Protein AF-A0A923D7J6-F1 (afdb_monomer)

Sequence (113 aa):
MIPRILLAHLPTAVEALPRLTAALGGPRLFVKRDDQTGVAFGGNKARKLEYVLAEAQAGGARTLITVGGIQSNHCRQTAALAARLGMRCILVLSGEPSDNPNGNVLLDNLFGA

Mean predicted aligned error: 3.02 Å

Structure (mmCIF, N/CA/C/O backbone):
data_AF-A0A923D7J6-F1
#
_entry.id   AF-A0A923D7J6-F1
#
loop_
_atom_site.group_PDB
_atom_site.id
_atom_site.type_symbol
_atom_site.label_atom_id
_atom_site.label_alt_id
_atom_site.label_comp_id
_atom_site.label_asym_id
_atom_site.label_entity_id
_atom_site.label_seq_id
_atom_site.pdbx_PDB_ins_code
_atom_site.Cartn_x
_atom_site.Cartn_y
_atom_site.Cartn_z
_atom_site.occupancy
_atom_site.B_iso_or_equiv
_atom_site.auth_seq_id
_atom_site.auth_comp_id
_atom_site.auth_asym_id
_atom_site.auth_atom_id
_atom_site.pdbx_PDB_model_num
ATOM 1 N N . MET A 1 1 ? -12.712 -23.010 -3.506 1.00 79.44 1 MET A N 1
ATOM 2 C CA . MET A 1 1 ? -12.050 -21.746 -3.911 1.00 79.44 1 MET A CA 1
ATOM 3 C C . MET A 1 1 ? -11.790 -20.946 -2.641 1.00 79.44 1 MET A C 1
ATOM 5 O O . MET A 1 1 ? -12.664 -20.964 -1.785 1.00 79.44 1 MET A O 1
ATOM 9 N N . ILE A 1 2 ? -10.619 -20.321 -2.473 1.00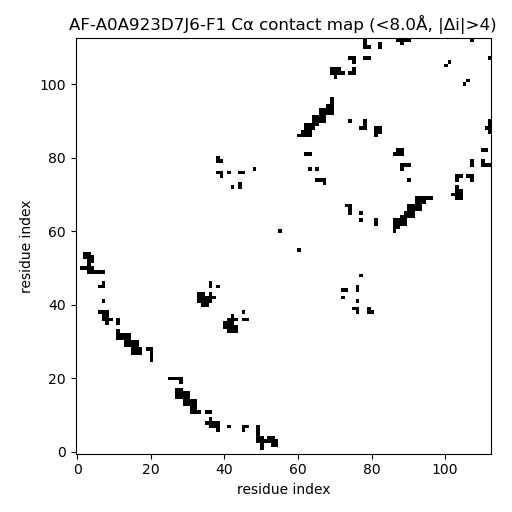 89.81 2 ILE A N 1
ATOM 10 C CA . ILE A 1 2 ? -10.330 -19.511 -1.273 1.00 89.81 2 ILE A CA 1
ATOM 11 C C . ILE A 1 2 ? -11.207 -18.242 -1.320 1.00 89.81 2 ILE A C 1
ATOM 13 O O . ILE A 1 2 ? -11.201 -17.580 -2.363 1.00 89.81 2 ILE A O 1
ATOM 17 N N . PRO A 1 3 ? -11.972 -17.906 -0.260 1.00 93.06 3 PRO A N 1
ATOM 18 C CA . PRO A 1 3 ? -12.807 -16.705 -0.231 1.00 93.06 3 PRO A CA 1
ATOM 19 C C . PRO A 1 3 ? -11.994 -15.420 -0.431 1.00 93.06 3 PRO A C 1
ATOM 21 O O . PRO A 1 3 ? -10.893 -15.289 0.100 1.00 93.06 3 PRO A O 1
ATOM 24 N N . ARG A 1 4 ? -12.550 -14.462 -1.179 1.00 94.69 4 ARG A N 1
ATOM 25 C CA . ARG A 1 4 ? -11.972 -13.123 -1.371 1.00 94.69 4 ARG A CA 1
ATOM 26 C C . ARG A 1 4 ? -13.066 -12.071 -1.507 1.00 94.69 4 ARG A C 1
ATOM 28 O O . ARG A 1 4 ? -14.093 -12.344 -2.126 1.00 94.69 4 ARG A O 1
ATOM 35 N N . ILE A 1 5 ? -12.822 -10.867 -1.001 1.00 95.19 5 ILE A N 1
ATOM 36 C CA . ILE A 1 5 ? -13.661 -9.689 -1.260 1.00 95.19 5 ILE A CA 1
ATOM 37 C C . ILE A 1 5 ? -13.015 -8.893 -2.393 1.00 95.19 5 ILE A C 1
ATOM 39 O O . ILE A 1 5 ? -11.821 -8.623 -2.342 1.00 95.19 5 ILE A O 1
ATOM 43 N N . LEU A 1 6 ? -13.787 -8.509 -3.409 1.00 95.31 6 LEU A N 1
ATOM 44 C CA . LEU A 1 6 ? -13.282 -7.773 -4.571 1.00 95.31 6 LEU A CA 1
ATOM 45 C C . LEU A 1 6 ? -13.230 -6.269 -4.268 1.00 95.31 6 LEU A C 1
ATOM 47 O O . LEU A 1 6 ? -14.227 -5.562 -4.403 1.00 95.31 6 LEU A O 1
ATOM 51 N N . LEU A 1 7 ? -12.071 -5.786 -3.824 1.00 94.75 7 LEU A N 1
ATOM 52 C CA . LEU A 1 7 ? -11.857 -4.397 -3.401 1.00 94.75 7 LEU A CA 1
ATOM 53 C C . LEU A 1 7 ? -10.803 -3.677 -4.243 1.00 94.75 7 LEU A C 1
ATOM 55 O O . LEU A 1 7 ? -10.865 -2.450 -4.350 1.00 94.75 7 LEU A O 1
ATOM 59 N N . ALA A 1 8 ? -9.856 -4.417 -4.823 1.00 96.19 8 ALA A N 1
ATOM 60 C CA . ALA A 1 8 ? -8.790 -3.891 -5.660 1.00 96.19 8 ALA A CA 1
ATOM 61 C C . ALA A 1 8 ? -9.217 -3.796 -7.133 1.00 96.19 8 ALA A C 1
ATOM 63 O O . ALA A 1 8 ? -9.958 -4.630 -7.650 1.00 96.19 8 ALA A O 1
ATOM 64 N N . HIS A 1 9 ? -8.687 -2.804 -7.848 1.00 96.25 9 HIS A N 1
ATOM 65 C CA . HIS A 1 9 ? -8.889 -2.661 -9.291 1.00 96.25 9 HIS A CA 1
ATOM 66 C C . HIS A 1 9 ? -8.019 -3.677 -10.040 1.00 96.25 9 HIS A C 1
ATOM 68 O O . HIS A 1 9 ? -6.835 -3.445 -10.283 1.00 96.25 9 HIS A O 1
ATOM 74 N N . LEU A 1 10 ? -8.594 -4.839 -10.354 1.00 95.56 10 LEU A N 1
ATOM 75 C CA . LEU A 1 10 ? -7.911 -5.966 -10.988 1.00 95.56 10 LEU A CA 1
ATOM 76 C C . LEU A 1 10 ? -8.635 -6.414 -12.273 1.00 95.56 10 LEU A C 1
ATOM 78 O O . LEU A 1 10 ? -9.861 -6.356 -12.314 1.00 95.56 10 LEU A O 1
ATOM 82 N N . PRO A 1 11 ? -7.909 -6.942 -13.281 1.00 96.56 11 PRO A N 1
ATOM 83 C CA . PRO A 1 11 ? -6.450 -7.065 -13.354 1.00 96.56 11 PRO A CA 1
ATOM 84 C C . PRO A 1 11 ? -5.765 -5.713 -13.628 1.00 96.56 11 PRO A C 1
ATOM 86 O O . PRO A 1 11 ? -6.263 -4.905 -14.398 1.00 96.56 11 PRO A O 1
ATOM 89 N N . THR A 1 12 ? -4.592 -5.475 -13.031 1.00 98.00 12 THR A N 1
ATOM 90 C CA . THR A 1 12 ? -3.775 -4.289 -13.364 1.00 98.00 12 THR A CA 1
ATOM 91 C C . THR A 1 12 ? -2.969 -4.506 -14.648 1.00 98.00 12 THR A C 1
ATOM 93 O O . THR A 1 12 ? -2.634 -5.649 -14.980 1.00 98.00 12 THR A O 1
ATOM 96 N N . ALA A 1 13 ? -2.627 -3.428 -15.353 1.00 98.06 13 ALA A N 1
ATOM 97 C CA . ALA A 1 13 ? -1.922 -3.485 -16.631 1.00 98.06 13 ALA A CA 1
ATOM 98 C C . ALA A 1 13 ? -0.515 -4.115 -16.534 1.00 98.06 13 ALA A C 1
ATOM 100 O O . ALA A 1 13 ? 0.129 -4.105 -15.478 1.00 98.06 13 ALA A O 1
ATOM 101 N N . VAL A 1 14 ? -0.043 -4.659 -17.660 1.00 98.62 14 VAL A N 1
ATOM 102 C CA . VAL A 1 14 ? 1.372 -4.968 -17.914 1.00 98.62 14 VAL A CA 1
ATOM 103 C C . VAL A 1 14 ? 1.838 -4.021 -19.009 1.00 98.62 14 VAL A C 1
ATOM 105 O O . VAL A 1 14 ? 1.308 -4.057 -20.115 1.00 98.62 14 VAL A O 1
ATOM 108 N N . GLU A 1 15 ? 2.809 -3.170 -18.705 1.00 98.62 15 GLU A N 1
ATOM 109 C CA . GLU A 1 15 ? 3.270 -2.118 -19.611 1.00 98.62 15 GLU A CA 1
ATOM 110 C C . GLU A 1 15 ? 4.713 -2.381 -20.034 1.00 98.62 15 GLU A C 1
ATOM 112 O O . GLU A 1 15 ? 5.553 -2.739 -19.207 1.00 98.62 15 GLU A O 1
ATOM 117 N N . ALA A 1 16 ? 5.015 -2.206 -21.321 1.00 98.56 16 ALA A N 1
ATOM 118 C CA . ALA A 1 16 ? 6.390 -2.245 -21.808 1.00 98.56 16 ALA A CA 1
ATOM 119 C C . ALA A 1 16 ? 7.146 -0.976 -21.382 1.00 98.56 16 ALA A C 1
ATOM 121 O O . ALA A 1 16 ? 6.576 0.114 -21.363 1.00 98.56 16 ALA A O 1
ATOM 122 N N . LEU A 1 17 ? 8.448 -1.101 -21.113 1.00 98.62 17 LEU A N 1
ATOM 123 C CA . LEU A 1 17 ? 9.334 0.013 -20.759 1.00 98.62 17 LEU A CA 1
ATOM 124 C C . LEU A 1 17 ? 10.360 0.288 -21.878 1.00 98.62 17 LEU A C 1
ATOM 126 O O . LEU A 1 17 ? 11.565 0.143 -21.657 1.00 98.62 17 LEU A O 1
ATOM 130 N N . PRO A 1 18 ? 9.926 0.691 -23.092 1.00 98.56 18 PRO A N 1
ATOM 131 C CA . PRO A 1 18 ? 10.792 0.728 -24.274 1.00 98.56 18 PRO A CA 1
ATOM 132 C C . PRO A 1 18 ? 11.975 1.691 -24.126 1.00 98.56 18 PRO A C 1
ATOM 134 O O . PRO A 1 18 ? 13.081 1.370 -24.552 1.00 98.56 18 PRO A O 1
ATOM 137 N N . ARG A 1 19 ? 11.777 2.845 -23.473 1.00 98.56 19 ARG A N 1
ATOM 138 C CA 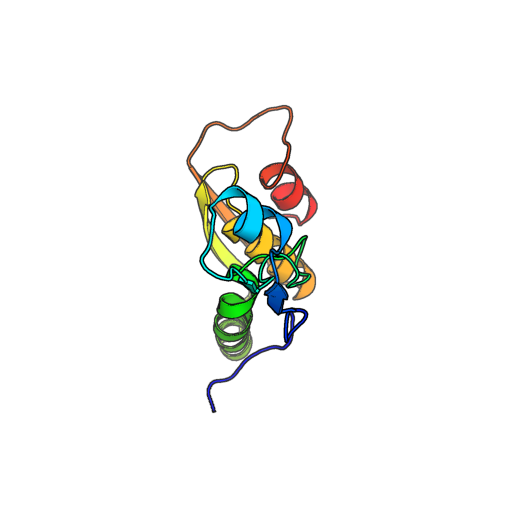. ARG A 1 19 ? 12.860 3.814 -23.231 1.00 98.56 19 ARG A CA 1
ATOM 139 C C . ARG A 1 19 ? 13.933 3.268 -22.288 1.00 98.56 19 ARG A C 1
ATOM 141 O O . ARG A 1 19 ? 15.109 3.511 -22.524 1.00 98.56 19 ARG A O 1
ATOM 148 N N . LEU A 1 20 ? 13.541 2.520 -21.254 1.00 98.50 20 LEU A N 1
ATOM 149 C CA . LEU A 1 20 ? 14.489 1.909 -20.319 1.00 98.50 20 LEU A CA 1
ATOM 150 C C . LEU A 1 20 ? 15.228 0.739 -20.972 1.00 98.50 20 LEU A C 1
ATOM 152 O O . LEU A 1 20 ? 16.441 0.636 -20.839 1.00 98.50 20 LEU A O 1
ATOM 156 N N . THR A 1 21 ? 14.515 -0.090 -21.739 1.00 98.69 21 THR A N 1
ATOM 157 C CA . THR A 1 21 ? 15.134 -1.122 -22.578 1.00 98.69 21 THR A CA 1
ATOM 158 C C . THR A 1 21 ? 16.200 -0.528 -23.496 1.00 98.69 21 THR A C 1
ATOM 160 O O . THR A 1 21 ? 17.310 -1.049 -23.537 1.00 98.69 21 THR A O 1
ATOM 163 N N . ALA A 1 22 ? 15.896 0.569 -24.196 1.00 98.62 22 ALA A N 1
ATOM 164 C CA . ALA A 1 22 ? 16.858 1.228 -25.075 1.00 98.62 22 ALA A CA 1
ATOM 165 C C . ALA A 1 22 ? 18.069 1.779 -24.303 1.00 98.62 22 ALA A C 1
ATOM 167 O O . ALA A 1 22 ? 19.203 1.559 -24.717 1.00 98.62 22 ALA A O 1
ATOM 168 N N . ALA A 1 23 ? 17.839 2.434 -23.160 1.00 98.62 23 ALA A N 1
ATOM 169 C CA . ALA A 1 23 ? 18.903 2.998 -22.329 1.00 98.62 23 ALA A CA 1
ATOM 170 C C . ALA A 1 23 ? 19.884 1.943 -21.783 1.00 98.62 23 ALA A C 1
ATOM 172 O O . ALA A 1 23 ? 21.044 2.261 -21.543 1.00 98.62 23 ALA A O 1
ATOM 173 N N . LEU A 1 24 ? 19.431 0.701 -21.596 1.00 98.50 24 LEU A N 1
ATOM 174 C CA . LEU A 1 24 ? 20.246 -0.407 -21.090 1.00 98.50 24 LEU A CA 1
ATOM 175 C C . LEU A 1 24 ? 20.859 -1.279 -22.201 1.00 98.50 24 LEU A C 1
ATOM 177 O O . LEU A 1 24 ? 21.605 -2.205 -21.900 1.00 98.50 24 LEU A O 1
ATOM 181 N N . GLY A 1 25 ? 20.546 -1.017 -23.477 1.00 98.38 25 GLY A N 1
ATOM 182 C CA . GLY A 1 25 ? 20.946 -1.892 -24.586 1.00 98.38 25 GLY A CA 1
ATOM 183 C C . GLY A 1 25 ? 20.228 -3.251 -24.583 1.00 98.38 25 GLY A C 1
ATOM 184 O O . GLY A 1 25 ? 20.726 -4.219 -25.152 1.00 98.38 25 GLY A O 1
ATOM 185 N N . GLY A 1 26 ? 19.055 -3.332 -23.947 1.00 95.62 26 GLY A N 1
ATOM 186 C CA . GLY A 1 26 ? 18.336 -4.574 -23.650 1.00 95.62 26 GLY A CA 1
ATOM 187 C C . GLY A 1 26 ? 18.395 -4.962 -22.162 1.00 95.62 26 GLY A C 1
ATOM 188 O O . GLY A 1 26 ? 19.089 -4.314 -21.383 1.00 95.62 26 GLY A O 1
ATOM 189 N N . PRO A 1 27 ? 17.654 -6.002 -21.726 1.00 98.06 27 PRO A N 1
ATOM 190 C CA . PRO A 1 27 ? 16.631 -6.763 -22.456 1.00 98.06 27 PRO A CA 1
ATOM 191 C C . PRO A 1 27 ? 15.305 -5.984 -22.610 1.00 98.06 27 PRO A C 1
ATOM 193 O O . PRO A 1 27 ? 15.183 -4.830 -22.193 1.00 98.06 27 PRO A O 1
ATOM 196 N N . ARG A 1 28 ? 14.275 -6.614 -23.205 1.00 98.38 28 ARG A N 1
ATOM 197 C CA . ARG A 1 28 ? 12.894 -6.089 -23.170 1.00 98.38 28 ARG A CA 1
ATOM 198 C C . ARG A 1 28 ? 12.368 -6.119 -21.737 1.00 98.38 28 ARG A C 1
ATOM 200 O O . ARG A 1 28 ? 12.281 -7.189 -21.141 1.00 98.38 28 ARG A O 1
ATOM 207 N N . LEU A 1 29 ? 11.993 -4.958 -21.215 1.00 98.62 29 LEU A N 1
ATOM 208 C CA . LEU A 1 29 ? 11.497 -4.795 -19.854 1.00 98.62 29 LEU A CA 1
ATOM 209 C C . LEU A 1 29 ? 10.002 -4.490 -19.850 1.00 98.62 29 LEU A C 1
ATOM 211 O O . LEU A 1 29 ? 9.496 -3.757 -20.703 1.00 98.62 29 LEU A O 1
ATOM 215 N N . PHE A 1 30 ? 9.316 -5.035 -18.851 1.00 98.75 30 PHE A N 1
ATOM 216 C CA . PHE A 1 30 ? 7.898 -4.822 -18.599 1.00 98.75 30 PHE A CA 1
ATOM 217 C C . PHE A 1 30 ? 7.675 -4.549 -17.115 1.00 98.75 30 PHE A C 1
ATOM 219 O O . PHE A 1 30 ? 8.435 -5.022 -16.270 1.00 98.75 30 PHE A O 1
ATOM 226 N N . VAL A 1 31 ? 6.602 -3.832 -16.795 1.00 98.44 31 VAL A N 1
ATOM 227 C CA . VAL A 1 31 ? 6.151 -3.603 -15.423 1.00 98.44 31 VAL A CA 1
ATOM 228 C C . VAL A 1 31 ? 4.714 -4.078 -15.255 1.00 98.44 31 VAL A C 1
ATOM 230 O O . VAL A 1 31 ? 3.837 -3.758 -16.054 1.00 98.44 31 VAL A O 1
ATOM 233 N N . LYS A 1 32 ? 4.462 -4.838 -14.188 1.00 98.38 32 LYS A N 1
ATOM 234 C CA . LYS A 1 32 ? 3.111 -5.141 -13.713 1.00 98.38 32 LYS A CA 1
ATOM 235 C C . LYS A 1 32 ? 2.672 -4.016 -12.778 1.00 98.38 32 LYS A C 1
ATOM 237 O O . LYS A 1 32 ? 3.273 -3.847 -11.719 1.00 98.38 32 LYS A O 1
ATOM 242 N N . ARG A 1 33 ? 1.633 -3.264 -13.149 1.00 97.81 33 ARG A N 1
ATOM 243 C CA . ARG A 1 33 ? 1.189 -2.043 -12.451 1.00 97.81 33 ARG A CA 1
ATOM 244 C C . ARG A 1 33 ? 0.413 -2.311 -11.163 1.00 97.81 33 ARG A C 1
ATOM 246 O O . ARG A 1 33 ? -0.735 -1.914 -11.005 1.00 97.81 33 ARG A O 1
ATOM 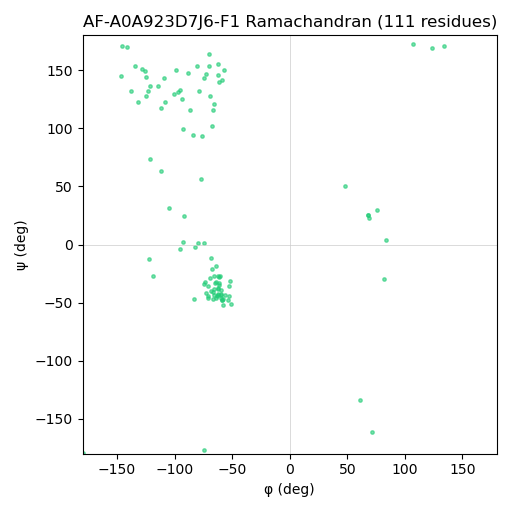253 N N . ASP A 1 34 ? 1.006 -3.043 -10.229 1.00 96.12 34 ASP A N 1
ATOM 254 C CA . ASP A 1 34 ? 0.389 -3.308 -8.923 1.00 96.12 34 ASP A CA 1
ATOM 255 C C . ASP A 1 34 ? 0.2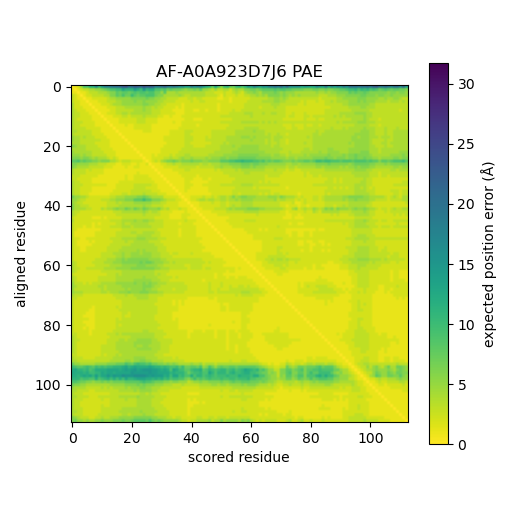86 -2.062 -8.034 1.00 96.12 34 ASP A C 1
ATOM 257 O O . ASP A 1 34 ? -0.445 -2.071 -7.047 1.00 96.12 34 ASP A O 1
ATOM 261 N N . ASP A 1 35 ? 0.948 -0.969 -8.404 1.00 97.19 35 ASP A N 1
ATOM 262 C CA . ASP A 1 35 ? 0.682 0.362 -7.864 1.00 97.19 35 ASP A CA 1
ATOM 263 C C . ASP A 1 35 ? -0.745 0.849 -8.182 1.00 97.19 35 ASP A C 1
ATOM 265 O O . ASP A 1 35 ? -1.339 1.558 -7.381 1.00 97.19 35 ASP A O 1
ATOM 269 N N . GLN A 1 36 ? -1.364 0.393 -9.275 1.00 97.38 36 GLN A N 1
ATOM 270 C CA . GLN A 1 36 ? -2.684 0.852 -9.733 1.00 97.38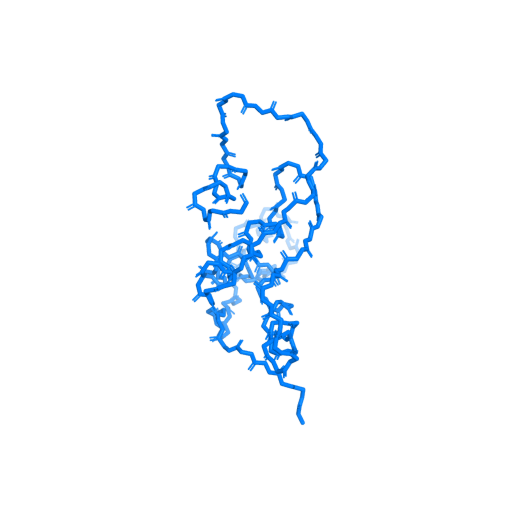 36 GLN A CA 1
ATOM 271 C C . GLN A 1 36 ? -3.867 0.024 -9.200 1.00 97.38 36 GLN A C 1
ATOM 273 O O . GLN A 1 36 ? -4.939 -0.007 -9.797 1.00 97.38 36 GLN A O 1
ATOM 278 N N . THR A 1 37 ? -3.720 -0.647 -8.058 1.00 97.44 37 THR A N 1
ATOM 279 C CA . THR A 1 37 ? -4.799 -1.459 -7.455 1.00 97.44 37 THR A CA 1
ATOM 280 C C . THR A 1 37 ? -5.919 -0.636 -6.798 1.00 97.44 37 THR A C 1
ATOM 282 O O . THR A 1 37 ? -6.859 -1.213 -6.258 1.00 97.44 37 THR A O 1
ATOM 285 N N . GLY A 1 38 ? -5.854 0.700 -6.835 1.00 94.38 38 GLY A N 1
ATOM 286 C CA . GLY A 1 38 ? -6.949 1.619 -6.484 1.00 94.38 38 GLY A CA 1
ATOM 287 C C . GLY A 1 38 ? -7.145 1.911 -4.990 1.00 94.38 38 GLY A C 1
ATOM 288 O O . GLY A 1 38 ? -7.546 3.015 -4.633 1.00 94.38 38 GLY A O 1
ATOM 289 N N . VAL A 1 39 ? -6.815 0.976 -4.097 1.00 93.62 39 VAL A N 1
ATOM 290 C CA . VAL A 1 39 ? -7.029 1.125 -2.644 1.00 93.62 39 VAL A CA 1
ATOM 291 C C . VAL A 1 39 ? -6.123 2.208 -2.051 1.00 93.62 39 VAL A C 1
ATOM 293 O O . VAL A 1 39 ? -4.933 1.975 -1.835 1.00 93.62 39 VAL A O 1
ATOM 296 N N . ALA A 1 40 ? -6.687 3.392 -1.794 1.00 95.88 40 ALA A N 1
ATOM 297 C CA . ALA A 1 40 ? -5.997 4.554 -1.232 1.00 95.88 40 ALA A CA 1
ATOM 298 C C . ALA A 1 40 ? -4.665 4.865 -1.931 1.00 95.88 40 ALA A C 1
ATOM 300 O O . ALA A 1 40 ? -3.660 4.972 -1.250 1.00 95.88 40 ALA A O 1
ATOM 301 N N . PHE A 1 41 ? -4.646 4.957 -3.267 1.00 95.94 41 PHE A N 1
ATOM 302 C CA . PHE A 1 41 ? -3.452 5.026 -4.146 1.00 95.94 41 PHE A CA 1
ATOM 303 C C . PHE A 1 41 ? -2.811 3.678 -4.513 1.00 95.94 41 PHE A C 1
ATOM 305 O O . PHE A 1 41 ? -1.798 3.645 -5.199 1.00 95.94 41 PHE A O 1
ATOM 312 N N . GLY A 1 42 ? -3.407 2.561 -4.096 1.00 94.50 42 GLY A N 1
ATOM 313 C CA . GLY A 1 42 ? -3.034 1.214 -4.520 1.00 94.50 42 GLY A CA 1
ATOM 314 C C . GLY A 1 42 ? -1.703 0.712 -3.956 1.00 94.50 42 GLY A C 1
ATOM 315 O O . GLY A 1 42 ? -1.209 1.189 -2.929 1.00 94.50 42 GLY A O 1
ATOM 316 N N . GLY A 1 43 ? -1.158 -0.315 -4.605 1.00 96.88 43 GLY A N 1
ATOM 317 C CA . GLY A 1 43 ? -0.010 -1.102 -4.176 1.00 96.88 43 GLY A CA 1
ATOM 318 C C . GLY A 1 43 ? -0.326 -2.597 -4.070 1.00 96.88 43 GLY A C 1
ATOM 319 O O . GLY A 1 43 ? -1.475 -3.046 -4.089 1.00 96.88 43 GLY A O 1
ATOM 320 N N . ASN A 1 44 ? 0.724 -3.397 -3.906 1.00 96.94 44 ASN A N 1
ATOM 321 C CA . ASN A 1 44 ? 0.599 -4.853 -3.886 1.00 96.94 44 ASN A CA 1
ATOM 322 C C . ASN A 1 44 ? -0.161 -5.409 -2.667 1.00 96.94 44 ASN A C 1
ATOM 324 O O . ASN A 1 44 ? -0.645 -6.539 -2.720 1.00 96.94 44 ASN A O 1
ATOM 328 N N . LYS A 1 45 ? -0.270 -4.655 -1.562 1.00 97.50 45 LYS A N 1
ATOM 329 C CA . LYS A 1 45 ? -0.905 -5.149 -0.327 1.00 97.50 45 LYS A CA 1
ATOM 330 C C . LYS A 1 45 ? -2.409 -5.339 -0.489 1.00 97.50 45 LYS A C 1
ATOM 332 O O . LYS A 1 45 ? -2.942 -6.278 0.095 1.00 97.50 45 LYS A O 1
ATOM 337 N N . ALA A 1 46 ? -3.050 -4.561 -1.359 1.00 95.69 46 ALA A N 1
ATOM 338 C CA . ALA A 1 46 ? -4.455 -4.706 -1.711 1.00 95.69 46 ALA A CA 1
ATOM 339 C C . ALA A 1 46 ? -4.790 -6.144 -2.144 1.00 95.69 46 ALA A C 1
ATOM 341 O O . ALA A 1 46 ? -5.742 -6.718 -1.630 1.00 95.69 46 ALA A O 1
ATOM 342 N N . ARG A 1 47 ? -3.947 -6.783 -2.976 1.00 95.69 47 ARG A N 1
ATOM 343 C CA . ARG A 1 47 ? -4.155 -8.179 -3.417 1.00 95.69 47 ARG A CA 1
ATOM 344 C C . ARG A 1 47 ? -4.189 -9.178 -2.263 1.00 95.69 47 ARG A C 1
ATOM 346 O O . ARG A 1 47 ? -4.961 -10.126 -2.301 1.00 95.69 47 ARG A O 1
ATOM 353 N N . LYS A 1 48 ? -3.324 -8.993 -1.259 1.00 95.62 48 LYS A N 1
ATOM 354 C CA . LYS A 1 48 ? -3.279 -9.860 -0.070 1.00 95.62 48 LYS A CA 1
ATOM 355 C C . LYS A 1 48 ? -4.502 -9.613 0.812 1.00 95.62 48 LYS A C 1
ATOM 357 O O . LYS A 1 48 ? -5.107 -10.560 1.307 1.00 95.62 48 LYS A O 1
ATOM 362 N N . LEU A 1 49 ? -4.841 -8.341 1.012 1.00 97.38 49 LEU A N 1
ATOM 363 C CA . LEU A 1 49 ? -5.904 -7.922 1.917 1.00 97.38 49 LEU A CA 1
ATOM 364 C C . LEU A 1 49 ? -7.283 -8.427 1.478 1.00 97.38 49 LEU A C 1
ATOM 366 O O . LEU A 1 49 ? -8.069 -8.769 2.348 1.00 97.38 49 LEU A O 1
ATOM 370 N N . GLU A 1 50 ? -7.559 -8.581 0.178 1.00 96.94 50 GLU A N 1
ATOM 371 C CA . GLU A 1 50 ? -8.828 -9.161 -0.307 1.00 96.94 50 GLU A CA 1
ATOM 372 C C . GLU A 1 50 ? -9.164 -10.530 0.310 1.00 96.94 50 GLU A C 1
ATOM 374 O O . GLU A 1 50 ? -10.333 -10.814 0.568 1.00 96.94 50 GLU A O 1
ATOM 379 N N . TYR A 1 51 ? -8.155 -11.367 0.567 1.00 97.62 51 TYR A N 1
ATOM 380 C CA . TYR A 1 51 ? -8.334 -12.692 1.170 1.00 97.62 51 TYR A CA 1
ATOM 381 C C . TYR A 1 51 ? -8.423 -12.615 2.695 1.00 97.62 51 TYR A C 1
ATOM 383 O O . TYR A 1 51 ? -9.337 -13.171 3.295 1.00 97.62 51 TYR A O 1
ATOM 391 N N . VAL A 1 52 ? -7.504 -11.873 3.322 1.00 96.75 52 VAL A N 1
ATOM 392 C CA . VAL A 1 52 ? -7.457 -11.730 4.788 1.00 96.75 52 VAL A CA 1
ATOM 393 C C . VAL A 1 52 ? -8.727 -11.060 5.316 1.00 96.75 52 VAL A C 1
ATOM 395 O O . VAL A 1 52 ? -9.256 -11.450 6.351 1.00 96.75 52 VAL A O 1
ATOM 398 N N . LEU A 1 53 ? -9.252 -10.069 4.594 1.00 97.50 53 LEU A N 1
ATOM 399 C CA . LEU A 1 53 ? -10.479 -9.378 4.979 1.00 97.50 53 LEU A CA 1
ATOM 400 C C . LEU A 1 53 ? -11.722 -10.237 4.758 1.00 97.50 53 LEU A C 1
ATOM 402 O O . LEU A 1 53 ? -12.662 -10.123 5.539 1.00 97.50 53 LEU A O 1
ATOM 406 N N . ALA A 1 54 ? -11.725 -11.114 3.747 1.00 97.44 54 ALA A N 1
ATOM 407 C CA . ALA A 1 54 ? -12.809 -12.078 3.557 1.00 97.44 54 ALA A CA 1
ATOM 408 C C . ALA A 1 54 ? -12.939 -13.001 4.771 1.00 97.44 54 ALA A C 1
ATOM 410 O O . ALA A 1 54 ? -14.034 -13.193 5.295 1.00 97.44 54 ALA A O 1
ATOM 411 N N . GLU A 1 55 ? -11.808 -13.519 5.249 1.00 97.00 55 GLU A N 1
ATOM 412 C CA . GLU A 1 55 ? -11.753 -14.333 6.461 1.00 97.00 55 GLU A CA 1
ATOM 413 C C . GLU A 1 55 ? -12.165 -13.529 7.702 1.00 97.00 55 GLU A C 1
ATOM 415 O O . GLU A 1 55 ? -13.009 -13.980 8.475 1.00 97.00 55 GLU A O 1
ATOM 420 N N . ALA A 1 56 ? -11.647 -12.306 7.861 1.00 96.81 56 ALA A N 1
ATOM 421 C CA . ALA A 1 56 ? -11.981 -11.445 8.993 1.00 96.81 56 ALA A CA 1
ATOM 422 C C . ALA A 1 56 ? -13.486 -11.129 9.066 1.00 96.81 56 ALA A C 1
ATOM 424 O O . ALA A 1 56 ? -14.074 -11.196 10.146 1.00 96.81 56 ALA A O 1
ATOM 425 N N . GLN A 1 57 ? -14.127 -10.824 7.931 1.00 95.94 57 GLN A N 1
ATOM 426 C CA . GLN A 1 57 ? -15.571 -10.591 7.877 1.00 95.94 57 GLN A CA 1
ATOM 427 C C . GLN A 1 57 ? -16.368 -11.858 8.193 1.00 95.94 57 GLN A C 1
ATOM 429 O O . GLN A 1 57 ? -17.312 -11.796 8.978 1.00 95.94 57 GLN A O 1
ATOM 434 N N . ALA A 1 58 ? -15.971 -13.007 7.638 1.00 96.38 58 ALA A N 1
ATOM 435 C CA . ALA A 1 58 ? -16.622 -14.284 7.925 1.00 96.38 58 ALA A CA 1
ATOM 436 C C . ALA A 1 58 ? -16.531 -14.661 9.415 1.00 96.38 58 ALA A C 1
ATOM 438 O O . ALA A 1 58 ? -17.475 -15.217 9.970 1.00 96.38 58 ALA A O 1
ATOM 439 N N . GLY A 1 59 ? -15.422 -14.311 10.072 1.00 96.62 59 GLY A N 1
ATOM 440 C CA . GLY A 1 59 ? -15.220 -14.495 11.509 1.00 96.62 59 GLY A CA 1
ATOM 441 C C . GLY A 1 59 ? -15.877 -13.434 12.401 1.00 96.62 59 GLY A C 1
ATOM 442 O O . GLY A 1 59 ? -15.702 -13.486 13.617 1.00 96.62 59 GLY A O 1
ATOM 443 N N . GLY A 1 60 ? -16.594 -12.451 11.840 1.00 97.75 60 GLY A N 1
ATOM 444 C CA . GLY A 1 60 ? -17.235 -11.382 12.615 1.00 97.75 60 GLY A CA 1
ATOM 445 C C . GLY A 1 60 ? -16.248 -10.415 13.280 1.00 97.75 60 GLY A C 1
ATOM 446 O O . GLY A 1 60 ? -16.560 -9.810 14.310 1.00 97.75 60 GLY A O 1
ATOM 447 N N . ALA A 1 61 ? -15.040 -10.268 12.727 1.00 98.19 61 ALA A N 1
ATOM 448 C CA . ALA A 1 61 ? -14.068 -9.312 13.234 1.00 98.19 61 ALA A CA 1
ATOM 449 C C . ALA A 1 61 ? -14.605 -7.875 13.124 1.00 98.19 61 ALA A C 1
ATOM 451 O O . ALA A 1 61 ? -15.301 -7.509 12.181 1.00 98.19 61 ALA A O 1
ATOM 452 N N . ARG A 1 62 ? -14.235 -7.038 14.096 1.00 98.25 62 ARG A N 1
ATOM 453 C CA . ARG A 1 62 ? -14.687 -5.635 14.224 1.00 98.25 62 ARG A CA 1
ATOM 454 C C . ARG A 1 62 ? -13.554 -4.611 14.240 1.00 98.25 62 ARG A C 1
ATOM 456 O O . ARG A 1 62 ? -13.800 -3.412 14.149 1.00 98.25 62 ARG A O 1
ATOM 463 N N . THR A 1 63 ? -12.322 -5.082 14.397 1.00 98.56 63 THR A N 1
ATOM 464 C CA . THR A 1 63 ? -11.117 -4.254 14.443 1.00 98.56 63 THR A CA 1
ATOM 465 C C . THR A 1 63 ? -10.027 -4.947 13.630 1.00 98.56 63 THR A C 1
ATOM 467 O O . THR A 1 63 ? -9.789 -6.136 13.834 1.00 98.56 63 THR A O 1
ATOM 470 N N . LEU A 1 64 ? -9.353 -4.210 12.751 1.00 98.44 64 LEU A N 1
ATOM 471 C CA . LEU A 1 64 ? -8.108 -4.625 12.114 1.00 98.44 64 LEU A CA 1
ATOM 472 C C . LEU A 1 64 ? -6.928 -4.065 12.904 1.00 98.44 64 LEU A C 1
ATOM 474 O O . LEU A 1 64 ? -6.922 -2.888 13.250 1.00 98.44 64 LEU A O 1
ATOM 478 N N . ILE A 1 65 ? -5.932 -4.903 13.180 1.00 98.50 65 ILE A N 1
ATOM 479 C CA . ILE A 1 65 ? -4.700 -4.492 13.855 1.00 98.50 65 ILE A CA 1
ATOM 480 C C . ILE A 1 65 ? -3.534 -4.898 12.962 1.00 98.50 65 ILE A C 1
ATOM 482 O O . ILE A 1 65 ? -3.457 -6.051 12.536 1.00 98.50 65 ILE A O 1
ATOM 486 N N . THR A 1 66 ? -2.640 -3.962 12.651 1.00 98.44 66 THR A N 1
ATOM 487 C CA . THR A 1 66 ? -1.414 -4.263 11.902 1.00 98.44 66 THR A CA 1
ATOM 488 C C . THR A 1 66 ? -0.248 -3.389 12.356 1.00 98.44 66 THR A C 1
ATOM 490 O O . THR A 1 66 ? -0.419 -2.461 13.143 1.00 98.44 66 THR A O 1
ATOM 493 N N . VAL A 1 67 ? 0.949 -3.709 11.873 1.00 98.25 67 VAL A N 1
ATOM 494 C CA . VAL A 1 67 ? 2.212 -3.074 12.249 1.00 98.25 67 VAL A CA 1
ATOM 495 C C . VAL A 1 67 ? 2.987 -2.628 11.009 1.00 98.25 67 VAL A C 1
ATOM 497 O O . VAL A 1 67 ? 2.892 -3.239 9.938 1.00 98.25 67 VAL A O 1
ATOM 500 N N . GLY A 1 68 ? 3.786 -1.574 11.146 1.00 97.75 68 GLY A N 1
ATOM 501 C CA . GLY A 1 68 ? 4.716 -1.134 10.111 1.00 97.75 68 GLY A CA 1
ATOM 502 C C . GLY A 1 68 ? 5.517 0.095 10.523 1.00 97.75 68 GLY A C 1
ATOM 503 O O . GLY A 1 68 ? 5.352 0.615 11.616 1.00 97.75 68 GLY A O 1
ATOM 504 N N . GLY A 1 69 ? 6.385 0.578 9.635 1.00 97.31 69 GLY A N 1
ATOM 505 C CA . GLY A 1 69 ? 7.036 1.875 9.832 1.00 97.31 69 GLY A CA 1
ATOM 506 C C . GLY A 1 69 ? 6.063 3.045 9.681 1.00 97.31 69 GLY A C 1
ATOM 507 O O . GLY A 1 69 ? 5.004 2.885 9.073 1.00 97.31 69 GLY A O 1
ATOM 508 N N . ILE A 1 70 ? 6.458 4.232 10.150 1.00 96.06 70 ILE A N 1
ATOM 509 C CA . ILE A 1 70 ? 5.637 5.455 10.084 1.00 96.06 70 ILE A CA 1
ATOM 510 C C . ILE A 1 70 ? 5.110 5.763 8.667 1.00 96.06 70 ILE A C 1
ATOM 512 O O . ILE A 1 70 ? 4.001 6.246 8.519 1.00 96.06 70 ILE A O 1
ATOM 516 N N . GLN A 1 71 ? 5.839 5.403 7.601 1.00 96.81 71 GLN A N 1
ATOM 517 C CA . GLN A 1 71 ? 5.389 5.566 6.206 1.00 96.81 71 GLN A CA 1
ATOM 518 C C . GLN A 1 71 ? 4.944 4.258 5.529 1.00 96.81 71 GLN A C 1
ATOM 520 O O . GLN A 1 71 ? 5.099 4.070 4.318 1.00 96.81 71 GLN A O 1
ATOM 525 N N . SER A 1 72 ? 4.400 3.314 6.294 1.00 97.94 72 SER A N 1
ATOM 526 C CA . SER A 1 72 ? 4.007 2.000 5.789 1.00 97.94 72 SER A CA 1
ATOM 527 C C . SER A 1 72 ? 2.845 2.068 4.791 1.00 97.94 72 SER A C 1
ATOM 529 O O . SER A 1 72 ? 1.699 2.337 5.140 1.00 97.94 72 SER A O 1
ATOM 531 N N . ASN A 1 73 ? 3.110 1.671 3.542 1.00 98.12 73 ASN A N 1
ATOM 532 C CA . ASN A 1 73 ? 2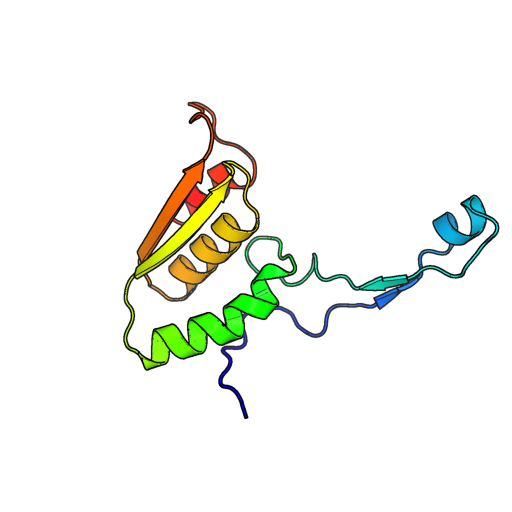.061 1.460 2.536 1.00 98.12 73 ASN A CA 1
ATOM 533 C C . ASN A 1 73 ? 1.052 0.372 2.944 1.00 98.12 73 ASN A C 1
ATOM 535 O O . ASN A 1 73 ? -0.084 0.382 2.472 1.00 98.12 73 ASN A O 1
ATOM 539 N N . HIS A 1 74 ? 1.468 -0.596 3.772 1.00 98.00 74 HIS A N 1
ATOM 540 C CA . HIS A 1 74 ? 0.572 -1.638 4.265 1.00 98.00 74 HIS A CA 1
ATOM 541 C C . HIS A 1 74 ? -0.427 -1.077 5.273 1.00 98.00 74 HIS A C 1
ATOM 543 O O . HIS A 1 74 ? -1.613 -1.362 5.135 1.00 98.00 74 HIS A O 1
ATOM 549 N N . CYS A 1 75 ? 0.042 -0.272 6.230 1.00 98.25 75 CYS A N 1
ATOM 550 C CA . CYS A 1 75 ? -0.806 0.363 7.236 1.00 98.25 75 CYS A CA 1
ATOM 551 C C . CYS A 1 75 ? -1.863 1.240 6.563 1.00 98.25 75 CYS A C 1
ATOM 553 O O . CYS A 1 75 ? -3.050 1.000 6.765 1.00 98.25 75 CYS A O 1
ATOM 555 N N . ARG A 1 76 ? -1.441 2.079 5.611 1.00 98.44 76 ARG A N 1
ATOM 556 C CA . ARG A 1 76 ? -2.336 2.920 4.806 1.00 98.44 76 ARG A CA 1
ATOM 557 C C . ARG A 1 76 ? -3.412 2.161 4.056 1.00 98.44 76 ARG A C 1
ATOM 559 O O . ARG A 1 76 ? -4.570 2.569 4.048 1.00 98.44 76 ARG A O 1
ATOM 566 N N . GLN A 1 77 ? -3.065 1.039 3.431 1.00 98.44 77 GLN A N 1
ATOM 567 C CA . GLN A 1 77 ? -4.063 0.213 2.744 1.00 98.44 77 GLN A CA 1
ATOM 568 C C . GLN A 1 77 ? -4.993 -0.505 3.727 1.00 98.44 77 GLN A C 1
ATOM 570 O O . GLN A 1 77 ? -6.180 -0.635 3.442 1.00 98.44 77 GLN A O 1
ATOM 575 N N . THR A 1 78 ? -4.489 -0.944 4.882 1.00 98.44 78 THR A N 1
ATOM 576 C CA . THR A 1 78 ? -5.309 -1.569 5.929 1.00 98.44 78 THR A CA 1
ATOM 577 C C . THR A 1 78 ? -6.292 -0.567 6.534 1.00 98.44 78 THR A C 1
ATOM 579 O O . THR A 1 78 ? -7.476 -0.881 6.610 1.00 98.44 78 THR A O 1
ATOM 582 N N . ALA A 1 79 ? -5.840 0.641 6.882 1.00 98.56 79 ALA A N 1
ATOM 583 C CA . ALA A 1 79 ? -6.671 1.722 7.408 1.00 98.56 79 ALA A CA 1
ATOM 584 C C . ALA A 1 79 ? -7.782 2.114 6.427 1.00 98.56 79 ALA A C 1
ATOM 586 O O . ALA A 1 79 ? -8.958 2.130 6.786 1.00 98.56 79 ALA A O 1
ATOM 587 N N . ALA A 1 80 ? -7.434 2.316 5.153 1.00 98.38 80 ALA A N 1
ATOM 588 C CA . ALA A 1 80 ? -8.408 2.637 4.114 1.00 98.38 80 ALA A CA 1
ATOM 589 C C . ALA A 1 80 ? -9.483 1.553 3.943 1.00 98.38 80 ALA A C 1
ATOM 591 O O . ALA A 1 80 ? -10.665 1.857 3.770 1.00 98.38 80 ALA A O 1
ATOM 592 N N . LEU A 1 81 ? -9.088 0.276 3.971 1.00 98.06 81 LEU A N 1
ATOM 593 C CA . LEU A 1 81 ? -10.037 -0.829 3.847 1.00 98.06 81 LEU A CA 1
ATOM 594 C C . LEU A 1 81 ? -10.858 -1.033 5.120 1.00 98.06 81 LEU A C 1
ATOM 596 O O . LEU A 1 81 ? -12.035 -1.357 5.003 1.00 98.06 81 LEU A O 1
ATOM 600 N N . ALA A 1 82 ? -10.290 -0.792 6.305 1.00 98.25 82 ALA A N 1
ATOM 601 C CA . ALA A 1 82 ? -11.044 -0.778 7.555 1.00 98.25 82 ALA A CA 1
ATOM 602 C C . ALA A 1 82 ? -12.176 0.254 7.480 1.00 98.25 82 ALA A C 1
ATOM 604 O O . ALA A 1 82 ? -13.341 -0.105 7.643 1.00 98.25 82 ALA A O 1
ATOM 605 N N . ALA A 1 83 ? -11.840 1.496 7.112 1.00 98.12 83 ALA A N 1
ATOM 606 C CA . ALA A 1 83 ? -12.802 2.578 6.942 1.00 98.12 83 ALA A CA 1
ATOM 607 C C . ALA A 1 83 ? -13.885 2.219 5.910 1.00 98.12 83 ALA A C 1
ATOM 609 O O . ALA A 1 83 ? -15.077 2.343 6.189 1.00 98.12 83 ALA A O 1
ATOM 610 N N . ARG A 1 84 ? -13.492 1.687 4.741 1.00 97.06 84 ARG A N 1
ATOM 611 C CA . ARG A 1 84 ? -14.430 1.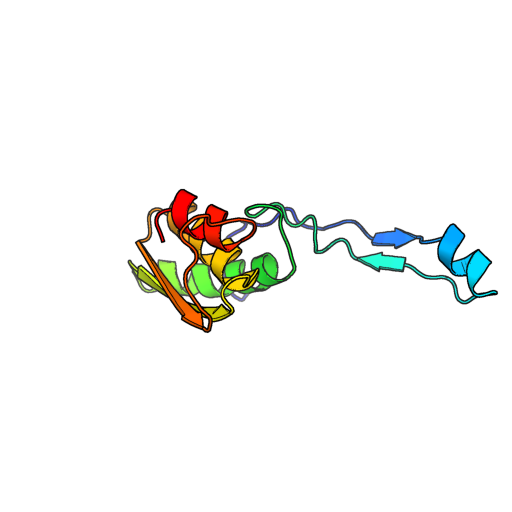264 3.684 1.00 97.06 84 ARG A CA 1
ATOM 612 C C . ARG A 1 84 ? -15.378 0.144 4.128 1.00 97.06 84 ARG A C 1
ATOM 614 O O . ARG A 1 84 ? -16.505 0.092 3.646 1.00 97.06 84 ARG A O 1
ATOM 621 N N . LEU A 1 85 ? -14.924 -0.760 4.994 1.00 97.00 85 LEU A N 1
ATOM 622 C CA . LEU A 1 85 ? -15.709 -1.896 5.490 1.00 97.00 85 LEU A CA 1
ATOM 623 C C . LEU A 1 85 ? -16.443 -1.597 6.809 1.00 97.00 85 LEU A C 1
ATOM 625 O O . LEU A 1 85 ? -17.086 -2.494 7.350 1.00 97.00 85 LEU A O 1
ATOM 629 N N . GLY A 1 86 ? -16.350 -0.372 7.339 1.00 97.38 86 GLY A N 1
ATOM 630 C CA . GLY A 1 86 ? -16.962 -0.003 8.619 1.00 97.38 86 GLY A CA 1
ATOM 631 C C . GLY A 1 86 ? -16.325 -0.692 9.833 1.00 97.38 86 GLY A C 1
ATOM 632 O O . GLY A 1 86 ? -16.984 -0.891 10.851 1.00 97.38 86 GLY A O 1
ATOM 633 N N . MET A 1 87 ? -15.055 -1.089 9.730 1.00 98.31 87 MET A N 1
ATOM 634 C CA . MET A 1 87 ? -14.283 -1.711 10.808 1.00 98.31 87 MET A CA 1
ATOM 635 C C . MET A 1 87 ? -13.392 -0.669 11.490 1.00 98.31 87 MET A C 1
ATOM 637 O O . MET A 1 87 ? -12.904 0.257 10.846 1.00 98.31 87 MET A O 1
ATOM 641 N N . ARG A 1 88 ? -13.101 -0.848 12.783 1.00 98.62 88 ARG A N 1
ATOM 642 C CA . ARG A 1 88 ? -12.044 -0.063 13.443 1.00 98.62 88 ARG A CA 1
ATOM 643 C C . ARG A 1 88 ? -10.669 -0.481 12.927 1.00 98.62 88 ARG A C 1
ATOM 645 O O . ARG A 1 88 ? -10.478 -1.643 12.566 1.00 98.62 88 ARG A O 1
ATOM 652 N N . CYS A 1 89 ? -9.702 0.423 12.977 1.00 98.69 89 CYS A N 1
ATOM 653 C CA . CYS A 1 89 ? -8.306 0.127 12.680 1.00 98.69 89 CYS A CA 1
ATOM 654 C C . CYS A 1 89 ? -7.427 0.541 13.862 1.00 98.69 89 CYS A C 1
ATOM 656 O O . CYS A 1 89 ? -7.743 1.507 14.543 1.00 98.69 89 CYS A O 1
ATOM 658 N N . ILE A 1 90 ? -6.371 -0.224 14.129 1.00 98.62 90 ILE A N 1
ATOM 659 C CA . ILE A 1 90 ? -5.300 0.141 15.057 1.00 98.62 90 ILE A CA 1
ATOM 660 C C . ILE A 1 90 ? -3.981 -0.131 14.343 1.00 98.62 90 ILE A C 1
ATOM 662 O O . ILE A 1 90 ? -3.719 -1.260 13.910 1.00 98.62 90 ILE A O 1
ATOM 666 N N . LEU A 1 91 ? -3.150 0.899 14.225 1.00 98.38 91 LEU A N 1
ATOM 667 C CA . LEU A 1 91 ? -1.836 0.802 13.606 1.00 98.38 91 LEU A CA 1
ATOM 668 C C . LEU A 1 91 ? -0.745 0.896 14.670 1.00 98.38 91 LEU A C 1
ATOM 670 O O . LEU A 1 91 ? -0.644 1.881 15.393 1.00 98.38 91 LEU A O 1
ATOM 674 N N . VAL A 1 92 ? 0.106 -0.123 14.743 1.00 97.94 92 VAL A N 1
ATOM 675 C CA . VAL A 1 92 ? 1.316 -0.094 15.568 1.00 97.94 92 VAL A CA 1
ATOM 676 C C . VAL A 1 92 ? 2.459 0.403 14.687 1.00 97.94 92 VAL A C 1
ATOM 678 O O . VAL A 1 92 ? 2.987 -0.346 13.861 1.00 97.94 92 VAL A O 1
ATOM 681 N N . LEU A 1 93 ? 2.799 1.686 14.804 1.00 97.12 93 LEU A N 1
ATOM 682 C CA . LEU A 1 93 ? 3.791 2.325 13.941 1.00 97.12 93 LEU A CA 1
ATOM 683 C C . LEU A 1 93 ? 5.150 2.444 14.637 1.00 97.12 93 LEU A C 1
ATOM 685 O O . LEU A 1 93 ? 5.240 2.937 15.757 1.00 97.12 93 LEU A O 1
ATOM 689 N N . SER A 1 94 ? 6.215 2.008 13.961 1.00 95.88 94 SER A N 1
ATOM 690 C CA . SER A 1 94 ? 7.597 2.217 14.401 1.00 95.88 94 SER A CA 1
ATOM 691 C C . SER A 1 94 ? 8.183 3.477 13.758 1.00 95.88 94 SER A C 1
ATOM 693 O O . SER A 1 94 ? 8.223 3.584 12.525 1.00 95.88 94 SER A O 1
ATOM 695 N N . GLY A 1 95 ? 8.683 4.391 14.582 1.00 90.25 95 GLY A N 1
ATOM 696 C CA . GLY A 1 95 ? 9.261 5.669 14.173 1.00 90.25 95 GLY A CA 1
ATOM 697 C C . GLY A 1 95 ? 8.729 6.812 15.031 1.00 90.25 95 GLY A C 1
ATOM 698 O O . GLY A 1 95 ? 7.798 6.622 15.810 1.00 90.25 95 GLY A O 1
ATOM 699 N N . GLU A 1 96 ? 9.323 7.990 14.874 1.00 87.44 96 GLU A N 1
ATOM 700 C CA . GLU A 1 96 ? 8.916 9.164 15.640 1.00 87.44 96 GLU A CA 1
ATOM 701 C C . GLU A 1 96 ? 7.643 9.790 15.048 1.00 87.44 96 GLU A C 1
ATOM 703 O O . GLU A 1 96 ? 7.571 9.999 13.828 1.00 87.44 96 GLU A O 1
ATOM 708 N N . PRO A 1 97 ? 6.639 10.104 15.884 1.00 83.06 97 PRO A N 1
ATOM 709 C CA . PRO A 1 97 ? 5.512 10.927 15.479 1.00 83.06 97 PRO A CA 1
ATOM 710 C C . PRO A 1 97 ? 5.987 12.289 14.963 1.00 83.06 97 PRO A C 1
ATOM 712 O O . PRO A 1 97 ? 7.006 12.824 15.396 1.00 83.06 97 PRO A O 1
ATOM 715 N N . SER A 1 98 ? 5.223 12.871 14.044 1.00 86.06 98 SER A N 1
ATOM 716 C CA . SER A 1 98 ? 5.454 14.231 13.564 1.00 86.06 98 SER A CA 1
ATOM 717 C C . SER A 1 98 ? 4.215 15.072 13.815 1.00 86.06 98 SER A C 1
ATOM 719 O O . SER A 1 98 ? 3.110 14.639 13.492 1.00 86.06 98 SER A O 1
ATOM 721 N N . ASP A 1 99 ? 4.412 16.297 14.301 1.00 90.69 99 ASP A N 1
ATOM 722 C CA . ASP A 1 99 ? 3.340 17.290 14.442 1.00 90.69 99 ASP A CA 1
ATOM 723 C C . ASP A 1 99 ? 2.752 17.715 13.084 1.00 90.69 99 ASP A C 1
ATOM 725 O O . ASP A 1 99 ? 1.645 18.241 13.015 1.00 90.69 99 ASP A O 1
ATOM 729 N N . ASN A 1 100 ? 3.478 17.459 11.988 1.00 94.38 100 ASN A N 1
ATOM 730 C CA . ASN A 1 100 ? 3.063 17.756 10.618 1.00 94.38 100 ASN A CA 1
ATOM 731 C C . ASN A 1 100 ? 3.039 16.464 9.780 1.00 94.38 100 ASN A C 1
ATOM 733 O O . ASN A 1 100 ? 3.936 16.241 8.953 1.00 94.38 100 ASN A O 1
ATOM 737 N N . PRO A 1 101 ? 2.042 15.581 9.990 1.00 94.06 101 PRO A N 1
ATOM 738 C CA . PRO A 1 101 ? 1.967 14.307 9.289 1.00 94.06 101 PRO A CA 1
ATOM 739 C C . PRO A 1 101 ? 1.850 14.514 7.774 1.00 94.06 101 PRO A C 1
ATOM 741 O O . PRO A 1 101 ? 1.127 15.385 7.292 1.00 94.06 101 PRO A O 1
ATOM 744 N N . ASN A 1 102 ? 2.545 13.676 7.005 1.00 96.12 102 ASN A N 1
ATOM 745 C CA . ASN A 1 102 ? 2.524 13.688 5.541 1.00 96.12 102 ASN A CA 1
ATOM 746 C C . ASN A 1 102 ? 2.549 12.261 4.974 1.00 96.12 102 ASN A C 1
ATOM 748 O O . ASN A 1 102 ? 2.779 11.295 5.699 1.00 96.12 102 ASN A O 1
ATOM 752 N N . GLY A 1 103 ? 2.326 12.106 3.668 1.00 96.62 103 GLY A N 1
ATOM 753 C CA . GLY A 1 103 ? 2.416 10.798 3.015 1.00 96.62 103 GLY A CA 1
ATOM 754 C C . GLY A 1 103 ? 1.411 9.784 3.572 1.00 96.62 103 GLY A C 1
ATOM 755 O O . GLY A 1 103 ? 0.237 10.098 3.739 1.00 96.62 103 GLY A O 1
ATOM 756 N N . ASN A 1 104 ? 1.867 8.562 3.847 1.00 97.69 104 ASN A N 1
ATOM 757 C CA . ASN A 1 104 ? 1.018 7.480 4.341 1.00 97.69 104 ASN A CA 1
ATOM 758 C C . ASN A 1 104 ? 0.480 7.754 5.753 1.00 97.69 104 ASN A C 1
ATOM 760 O O . ASN A 1 104 ? -0.709 7.542 5.948 1.00 97.69 104 ASN A O 1
ATOM 764 N N . VAL A 1 105 ? 1.275 8.294 6.688 1.00 96.75 105 VAL A N 1
ATOM 765 C CA . VAL A 1 105 ? 0.774 8.562 8.056 1.00 96.75 105 VAL A CA 1
ATOM 766 C C . VAL A 1 105 ? -0.328 9.625 8.081 1.00 96.75 105 VAL A C 1
ATOM 768 O O . VAL A 1 105 ? -1.268 9.538 8.863 1.00 96.75 105 VAL A O 1
ATOM 771 N N . LEU A 1 106 ? -0.268 10.612 7.179 1.00 97.25 106 LEU A N 1
ATOM 772 C CA . LEU A 1 106 ? -1.368 11.568 7.023 1.00 97.25 106 LEU A CA 1
ATOM 773 C C . LEU A 1 106 ? -2.652 10.859 6.586 1.00 97.25 106 LEU A C 1
ATOM 775 O O . LEU A 1 106 ? -3.728 11.156 7.094 1.00 97.25 106 LEU A O 1
ATOM 779 N N . LEU A 1 107 ? -2.540 9.922 5.646 1.00 98.06 107 LEU A N 1
ATOM 780 C CA . LEU A 1 107 ? -3.684 9.161 5.156 1.00 98.06 107 LEU A CA 1
ATOM 781 C C . LEU A 1 107 ? -4.230 8.210 6.223 1.00 98.06 107 LEU A C 1
ATOM 783 O O . LEU A 1 107 ? -5.444 8.124 6.357 1.00 98.06 107 LEU A O 1
ATOM 787 N N . ASP A 1 108 ? -3.363 7.555 6.998 1.00 97.56 108 ASP A N 1
ATOM 788 C CA . ASP A 1 108 ? -3.745 6.730 8.151 1.00 97.56 108 ASP A CA 1
ATOM 789 C C . ASP A 1 108 ? -4.682 7.513 9.087 1.00 97.56 108 ASP A C 1
ATOM 791 O O . ASP A 1 108 ? -5.803 7.073 9.355 1.00 97.56 108 ASP A O 1
ATOM 795 N N . ASN A 1 109 ? -4.271 8.730 9.466 1.00 96.56 109 ASN A N 1
ATOM 796 C CA . ASN A 1 109 ? -5.055 9.631 10.313 1.00 96.56 109 ASN A CA 1
ATOM 797 C C . ASN A 1 109 ? -6.382 10.045 9.653 1.00 96.56 109 ASN A C 1
ATOM 799 O O . ASN A 1 109 ? -7.428 10.043 10.300 1.00 96.56 109 ASN A O 1
ATOM 803 N N . LEU A 1 110 ? -6.368 10.385 8.357 1.00 97.81 110 LEU A N 1
ATOM 804 C CA . LEU A 1 110 ? -7.578 10.770 7.616 1.00 97.81 110 LEU A CA 1
ATOM 805 C C . LEU A 1 110 ? -8.579 9.615 7.466 1.00 97.81 1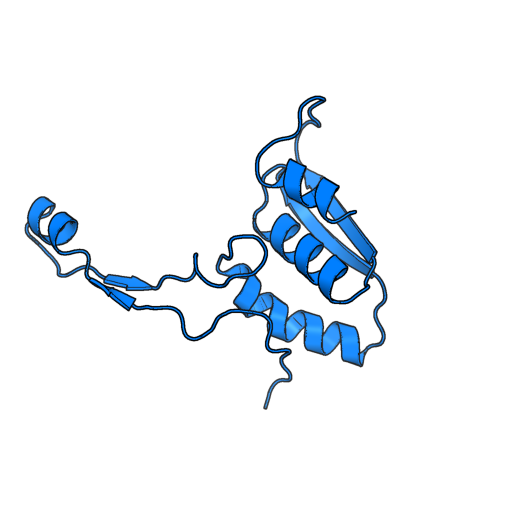10 LEU A C 1
ATOM 807 O O . LEU A 1 110 ? -9.780 9.860 7.363 1.00 97.81 110 LEU A O 1
ATOM 811 N N . PHE A 1 111 ? -8.110 8.365 7.467 1.00 98.31 111 PHE A N 1
ATOM 812 C CA . PHE A 1 111 ? -8.966 7.177 7.475 1.00 98.31 111 PHE A CA 1
ATOM 813 C C . PHE A 1 111 ? -9.461 6.792 8.878 1.00 98.31 111 PHE A C 1
ATOM 815 O O . PHE A 1 111 ? -10.257 5.861 8.995 1.00 98.31 111 PHE A O 1
ATOM 822 N N . GLY A 1 112 ? -9.044 7.515 9.923 1.00 97.62 112 GLY A N 1
ATOM 823 C CA . GLY A 1 112 ? -9.503 7.317 11.299 1.00 97.62 112 GLY A CA 1
ATOM 824 C C . GLY A 1 112 ? -8.896 6.097 11.992 1.00 97.62 112 GLY A C 1
ATOM 825 O O . GLY A 1 112 ? -9.570 5.477 12.818 1.00 97.62 112 GLY A O 1
ATOM 826 N N . ALA A 1 113 ? -7.674 5.722 11.605 1.00 95.88 113 ALA A N 1
ATOM 827 C CA . ALA A 1 113 ? -6.909 4.645 12.230 1.00 95.88 113 ALA A CA 1
ATOM 828 C C . ALA A 1 113 ? -6.068 5.110 13.427 1.00 95.88 113 ALA A C 1
ATOM 830 O O . ALA A 1 113 ? -5.819 6.329 13.544 1.00 95.88 113 ALA A O 1
#

Radius of gyration: 16.85 Å; Cα contacts (8 Å, |Δi|>4): 173; chains: 1; bounding box: 38×40×41 Å

Nearest PDB structures (foldseek):
  7ysl-assembly1_B  TM=9.384E-01  e=8.253E-12  Pectobacterium atrosepticum SCRI1043
  7ysk-assembly1_B  TM=9.368E-01  e=9.408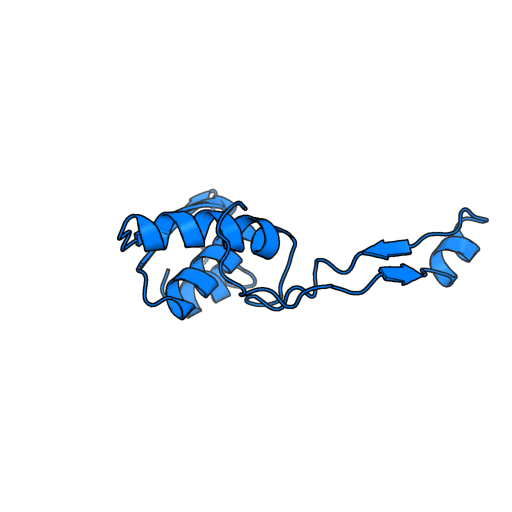E-12  Pectobacterium atrosepticum SCRI1043
  4d8w-assembly2_D  TM=9.298E-01  e=1.792E-10  Salmonella enterica subsp. enterica serovar Typhimurium
  4d92-assembly2_C  TM=9.294E-01  e=3.231E-10  Salmonella enterica subsp. enterica serovar Typhimurium
  4d8t-assembly1_B  TM=9.303E-01  e=9.835E-10  Salmonella enterica subsp. enterica serovar Typhimurium

Solvent-accessible surface area (backbone atoms only — not comparable to full-atom values): 6392 Å² total; per-residue (Å²): 131,85,66,62,45,94,74,50,49,72,86,52,58,75,44,76,37,66,71,60,18,60,76,59,79,46,64,94,43,71,45,74,39,42,52,59,19,59,44,84,73,31,27,66,56,50,71,55,44,25,36,56,49,33,53,37,57,77,71,66,59,58,63,50,76,51,70,39,47,54,69,23,67,58,48,29,40,50,15,42,48,20,47,74,70,75,30,44,37,45,70,51,60,51,71,82,89,60,100,74,62,53,75,36,43,35,48,23,52,75,40,66,62

Foldseek 3Di:
DQAFDQDWDPDADKAWDVVVQVVVVDDTDIDRPQLRRPQQSGHVLLVVCRRVVRVCVVVVHQEAEDEDALQDPNLLSSLSVCLVVVHHYDYHYPDDDDPDDDHSNVSSVVSPD

Secondary structure (DSSP, 8-state):
-------S--SPPEEE-HHHHHHTT----EEE-GGGS-GGG--THHHHHHHHHHHHHHTT--EEEEEEETT-HHHHHHHHHHHHTT-EEEEEEES---SS--HHHHHHHHTT-

pLDDT: mean 96.61, std 3.01, range [79.44, 98.75]